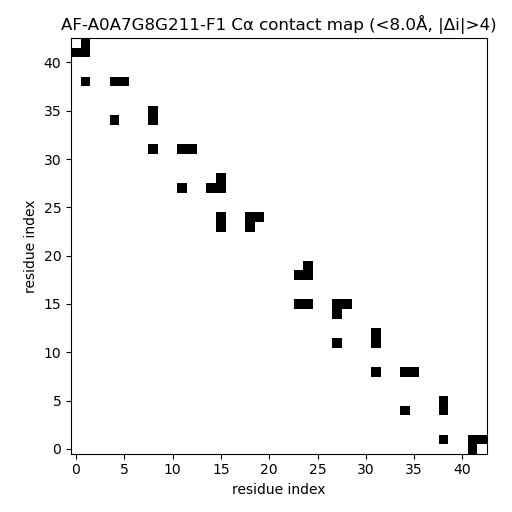Protein AF-A0A7G8G211-F1 (afdb_monomer)

Secondary structure (DSSP, 8-state):
-HHHHHHHHHHHHHHHHH---HHHHHHHHHHHHHHHHHHHHT-

Solvent-accessible surface area (backbone atoms only — not comparable to full-atom values): 2507 Å² total; per-residue (Å²): 117,66,74,62,55,50,54,51,48,55,49,42,53,52,51,44,72,72,49,84,51,69,68,58,35,53,53,47,49,55,54,41,50,55,52,48,52,55,47,60,77,71,106

Radius of gyration: 10.74 Å; Cα contacts (8 Å, |Δi|>4): 21; chains: 1; bounding box: 20×14×30 Å

Foldseek 3Di:
DLVVLVVVLVVLVVVLVPDPDPVVNVVSVVVSVVSVVVNVVVD

pLDDT: mean 90.68, std 8.29, range [56.56, 96.56]

Nearest PDB structures (foldseek):
  2a26-assembly1_B  TM=9.450E-01  e=1.314E+00  Homo sapiens
  4l0r-assembly1_B  TM=1.010E+00  e=5.875E+00  Homo sapiens
  4l0r-assembly1_A  TM=1.001E+00  e=6.732E+00  Homo sapiens
  7f6j-assembly1_C  TM=8.198E-01  e=6.732E+00  Homo sapiens

Structure (mmCIF, N/CA/C/O backbone):
data_AF-A0A7G8G211-F1
#
_entry.id   AF-A0A7G8G211-F1
#
loop_
_atom_site.group_PDB
_atom_site.id
_atom_site.type_symbol
_atom_site.label_atom_id
_atom_site.label_alt_id
_atom_site.label_comp_id
_atom_site.label_asym_id
_atom_site.label_entity_id
_atom_site.label_seq_id
_atom_site.pdbx_PDB_ins_code
_atom_site.Cartn_x
_atom_site.Cartn_y
_atom_site.Cartn_z
_atom_site.occupancy
_atom_site.B_iso_or_equiv
_atom_site.auth_seq_id
_atom_site.auth_comp_id
_atom_site.auth_asym_id
_atom_site.auth_atom_id
_atom_site.pdbx_PDB_model_num
ATOM 1 N N . MET A 1 1 ? -9.809 -5.683 15.236 1.00 56.56 1 MET A N 1
ATOM 2 C CA . MET A 1 1 ? -9.873 -5.175 13.848 1.00 56.56 1 MET A CA 1
ATOM 3 C C . MET A 1 1 ? -8.558 -4.548 13.382 1.00 56.56 1 MET A C 1
ATOM 5 O O . MET A 1 1 ? -8.106 -4.902 12.302 1.00 56.56 1 MET A O 1
ATOM 9 N N . SER A 1 2 ? -7.901 -3.703 14.188 1.00 72.19 2 SER A N 1
ATOM 10 C CA . SER A 1 2 ? -6.729 -2.912 13.760 1.00 72.19 2 SER A CA 1
ATOM 11 C C . SER A 1 2 ? -5.506 -3.714 13.275 1.00 72.19 2 SER A C 1
ATOM 13 O O . SER A 1 2 ? -4.841 -3.298 12.337 1.00 72.19 2 SER A O 1
ATOM 15 N N . LEU A 1 3 ? -5.218 -4.897 13.836 1.00 83.25 3 LEU A N 1
ATOM 16 C CA . LEU A 1 3 ? -4.035 -5.695 13.456 1.00 83.25 3 LEU A CA 1
ATOM 17 C C . LEU A 1 3 ? -4.075 -6.265 12.028 1.00 83.25 3 LEU A C 1
ATOM 19 O O . LEU A 1 3 ? -3.022 -6.422 11.415 1.00 83.25 3 LEU A O 1
ATOM 23 N N . LEU A 1 4 ? -5.259 -6.611 11.511 1.00 87.69 4 LEU A N 1
ATOM 24 C CA . LEU A 1 4 ? -5.404 -7.116 10.139 1.00 87.69 4 LEU A CA 1
ATOM 25 C C . LEU A 1 4 ? -5.263 -5.977 9.128 1.00 87.69 4 LEU A C 1
ATOM 27 O O . LEU A 1 4 ? -4.472 -6.103 8.197 1.00 87.69 4 LEU A O 1
ATOM 31 N N . LEU A 1 5 ? -5.948 -4.857 9.379 1.00 87.00 5 LEU A N 1
ATOM 32 C CA . LEU A 1 5 ? -5.830 -3.625 8.593 1.00 87.00 5 LEU A CA 1
ATOM 33 C C . LEU A 1 5 ? -4.384 -3.124 8.550 1.00 87.00 5 LEU A C 1
ATOM 35 O O . LEU A 1 5 ? -3.852 -2.868 7.476 1.00 87.00 5 LEU A O 1
ATOM 39 N N . LYS A 1 6 ? -3.697 -3.099 9.697 1.00 89.12 6 LYS A N 1
ATOM 40 C CA . LYS A 1 6 ? -2.285 -2.71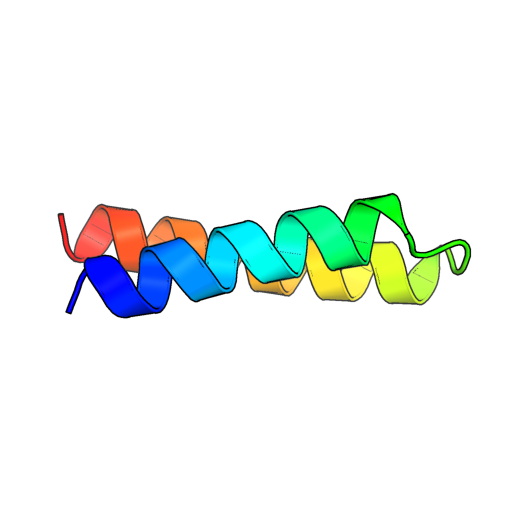0 9.768 1.00 89.12 6 LYS A CA 1
ATOM 41 C C . LYS A 1 6 ? -1.393 -3.576 8.873 1.00 89.12 6 LYS A C 1
ATOM 43 O O . LYS A 1 6 ? -0.581 -3.046 8.125 1.00 89.12 6 LYS A O 1
ATOM 48 N N . ARG A 1 7 ? -1.577 -4.902 8.888 1.00 92.88 7 ARG A N 1
ATOM 49 C CA . ARG A 1 7 ? -0.825 -5.808 8.000 1.00 92.88 7 ARG A CA 1
ATOM 50 C C . ARG A 1 7 ? -1.169 -5.611 6.524 1.00 92.88 7 ARG A C 1
ATOM 52 O O . ARG A 1 7 ? -0.312 -5.841 5.678 1.00 92.88 7 ARG A O 1
ATOM 59 N N . GLN A 1 8 ? -2.411 -5.254 6.196 1.00 92.38 8 GLN A N 1
ATOM 60 C CA . GLN A 1 8 ? -2.798 -4.946 4.816 1.00 92.38 8 GLN A CA 1
ATOM 61 C C . GLN A 1 8 ? -2.124 -3.663 4.324 1.00 92.38 8 GLN A C 1
ATOM 63 O O . GLN A 1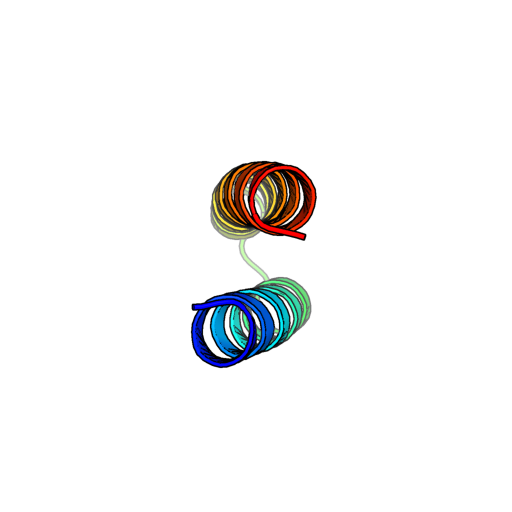 8 ? -1.570 -3.672 3.229 1.00 92.38 8 GLN A O 1
ATOM 68 N N . ILE A 1 9 ? -2.074 -2.622 5.159 1.00 93.75 9 ILE A N 1
ATOM 69 C CA . ILE A 1 9 ? -1.341 -1.380 4.876 1.00 93.75 9 ILE A CA 1
ATOM 70 C C . ILE A 1 9 ? 0.145 -1.681 4.640 1.00 93.75 9 ILE A C 1
ATOM 72 O O . ILE A 1 9 ? 0.688 -1.288 3.612 1.00 93.75 9 ILE A O 1
ATOM 76 N N . GLU A 1 10 ? 0.789 -2.442 5.531 1.00 95.12 10 GLU A N 1
ATOM 77 C CA . GLU A 1 10 ? 2.204 -2.829 5.387 1.00 95.12 10 GLU A CA 1
ATOM 78 C C . GLU A 1 10 ? 2.464 -3.595 4.075 1.00 95.12 10 GLU A C 1
ATOM 80 O O . GLU A 1 10 ? 3.446 -3.338 3.381 1.00 95.12 10 GLU A O 1
ATOM 85 N N . ARG A 1 11 ? 1.566 -4.508 3.683 1.00 95.38 11 ARG A N 1
ATOM 86 C CA . ARG A 1 11 ? 1.679 -5.244 2.411 1.00 95.38 11 ARG A CA 1
ATOM 87 C C . ARG A 1 11 ? 1.527 -4.342 1.191 1.00 95.38 11 ARG A C 1
ATOM 89 O O . ARG A 1 11 ? 2.277 -4.511 0.234 1.00 95.38 11 ARG A O 1
ATOM 96 N N . LEU A 1 12 ? 0.581 -3.407 1.220 1.00 95.06 12 LEU A N 1
ATOM 97 C CA . LEU A 1 12 ? 0.370 -2.454 0.130 1.00 95.06 12 LEU A CA 1
ATOM 98 C C . LEU A 1 12 ? 1.563 -1.515 -0.040 1.00 95.06 12 LEU A C 1
ATOM 100 O O . LEU A 1 12 ? 1.966 -1.253 -1.167 1.00 95.06 12 LEU A O 1
ATOM 104 N N . GLN A 1 13 ? 2.187 -1.076 1.056 1.00 94.44 13 GLN A N 1
ATOM 105 C CA . GLN A 1 13 ? 3.416 -0.279 0.991 1.00 94.44 13 GLN A CA 1
ATOM 106 C C . GLN A 1 13 ? 4.539 -1.030 0.271 1.00 94.44 13 GLN A C 1
ATOM 108 O O . GLN A 1 13 ? 5.155 -0.478 -0.637 1.00 94.44 13 GLN A O 1
ATOM 113 N N . ILE A 1 14 ? 4.744 -2.306 0.609 1.00 95.62 14 ILE A N 1
ATOM 114 C CA . ILE A 1 14 ? 5.745 -3.151 -0.056 1.00 95.62 14 ILE A CA 1
ATOM 115 C C . ILE A 1 14 ? 5.400 -3.348 -1.541 1.00 95.62 14 ILE A C 1
ATOM 117 O O . ILE A 1 14 ? 6.281 -3.272 -2.392 1.00 95.62 14 ILE A O 1
ATOM 121 N N . ALA A 1 15 ? 4.126 -3.573 -1.879 1.00 94.12 15 ALA A N 1
ATOM 122 C CA . ALA A 1 15 ? 3.697 -3.732 -3.269 1.00 94.12 15 ALA A CA 1
ATOM 123 C C . ALA A 1 15 ? 3.949 -2.466 -4.108 1.00 94.12 15 ALA A C 1
ATOM 125 O O . ALA A 1 15 ? 4.401 -2.569 -5.247 1.00 94.12 15 ALA A O 1
ATOM 126 N N . ILE A 1 16 ? 3.723 -1.279 -3.535 1.00 94.56 16 ILE A N 1
ATOM 127 C CA . ILE A 1 16 ? 4.025 0.009 -4.177 1.00 94.56 16 ILE A CA 1
ATOM 128 C C . ILE A 1 16 ? 5.530 0.159 -4.416 1.00 94.56 16 ILE A C 1
ATOM 130 O O . ILE A 1 16 ? 5.926 0.590 -5.494 1.00 94.56 16 ILE A O 1
ATOM 134 N N . GLU A 1 17 ? 6.363 -0.186 -3.431 1.00 95.62 17 GLU A N 1
ATOM 135 C CA . GLU A 1 17 ? 7.826 -0.096 -3.548 1.00 95.62 17 GLU A CA 1
ATOM 136 C C . GLU A 1 17 ? 8.402 -1.055 -4.598 1.00 95.62 17 GLU A C 1
ATOM 138 O O . GLU A 1 17 ? 9.397 -0.732 -5.245 1.00 95.62 17 GLU A O 1
ATOM 143 N N . LEU A 1 18 ? 7.783 -2.224 -4.773 1.00 95.94 18 LEU A N 1
ATOM 144 C CA . LEU A 1 18 ? 8.213 -3.240 -5.736 1.00 95.94 18 LEU A CA 1
ATOM 145 C C . LEU A 1 18 ? 7.635 -3.037 -7.142 1.00 95.94 18 LEU A C 1
ATOM 147 O O . LEU A 1 18 ? 8.145 -3.626 -8.097 1.00 95.94 18 LEU A O 1
ATOM 151 N N . SER A 1 19 ? 6.581 -2.235 -7.278 1.00 93.56 19 SER A N 1
ATOM 152 C CA . SER A 1 19 ? 5.945 -1.982 -8.568 1.00 93.56 19 SER A CA 1
ATOM 153 C C . SER A 1 19 ? 6.777 -1.024 -9.413 1.00 93.56 19 SER A C 1
ATOM 155 O O . SER A 1 19 ? 7.294 -0.017 -8.934 1.00 93.56 19 SER A O 1
ATOM 157 N N . THR A 1 20 ? 6.877 -1.324 -10.705 1.00 93.12 20 THR A N 1
ATOM 158 C CA . THR A 1 20 ? 7.521 -0.453 -11.702 1.00 93.12 20 THR A CA 1
ATOM 159 C C . THR A 1 20 ? 6.520 0.177 -12.66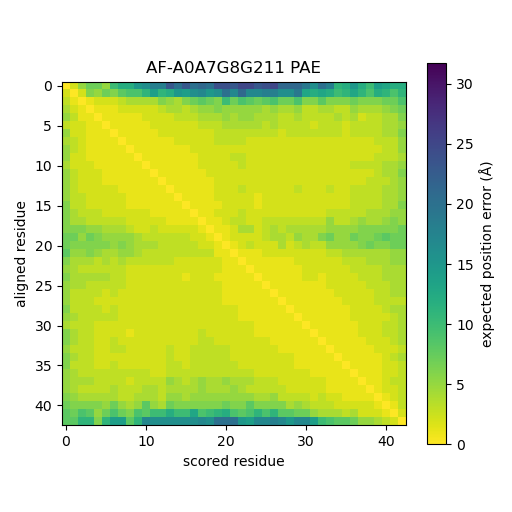5 1.00 93.12 20 THR A C 1
ATOM 161 O O . THR A 1 20 ? 6.878 1.092 -13.405 1.00 93.12 20 THR A O 1
ATOM 164 N N . ASP A 1 21 ? 5.276 -0.309 -12.678 1.00 96.56 21 ASP A N 1
ATOM 165 C CA . ASP A 1 21 ? 4.200 0.259 -13.482 1.00 96.56 21 ASP A CA 1
ATOM 166 C C . ASP A 1 21 ? 3.617 1.491 -12.778 1.00 96.56 21 ASP A C 1
ATOM 168 O O . ASP A 1 21 ? 3.123 1.432 -11.651 1.00 96.56 21 ASP A O 1
ATOM 172 N 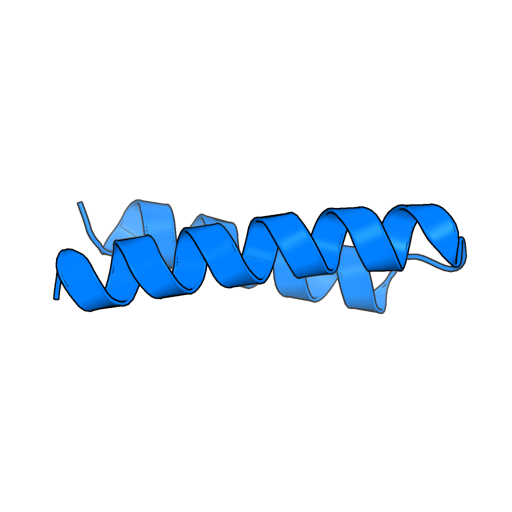N . TRP A 1 22 ? 3.682 2.633 -13.461 1.00 94.38 22 TRP A N 1
ATOM 173 C CA . TRP A 1 22 ? 3.196 3.902 -12.933 1.00 94.38 22 TRP A CA 1
ATOM 174 C C . TRP A 1 22 ? 1.697 3.881 -12.612 1.00 94.38 22 TRP A C 1
ATOM 176 O O . TRP A 1 22 ? 1.295 4.445 -11.594 1.00 94.38 22 TRP A O 1
ATOM 186 N N . LEU A 1 23 ? 0.876 3.247 -13.452 1.00 96.00 23 LEU A N 1
ATOM 187 C CA . LEU A 1 23 ? -0.571 3.189 -13.269 1.00 96.00 23 LEU A CA 1
ATOM 188 C C . LEU A 1 23 ? -0.925 2.290 -12.081 1.00 96.00 23 LEU A C 1
ATOM 190 O O . LEU A 1 23 ? -1.744 2.669 -11.245 1.00 96.00 23 LEU A O 1
ATOM 194 N N . GLU A 1 24 ? -0.264 1.139 -11.976 1.00 93.81 24 GLU A N 1
ATOM 195 C CA . GLU A 1 24 ? -0.398 0.229 -10.836 1.00 93.81 24 GLU A CA 1
ATOM 196 C C . GLU A 1 24 ? -0.034 0.935 -9.524 1.00 93.81 24 GLU A C 1
ATOM 198 O O . GLU A 1 24 ? -0.807 0.899 -8.568 1.00 93.81 24 GLU A O 1
ATOM 203 N N . ILE A 1 25 ? 1.070 1.690 -9.501 1.00 95.19 25 ILE A N 1
ATOM 204 C CA . ILE A 1 25 ? 1.472 2.493 -8.338 1.00 95.19 25 ILE A CA 1
ATOM 205 C C . ILE A 1 25 ? 0.380 3.494 -7.936 1.00 95.19 25 ILE A C 1
ATOM 207 O O . ILE A 1 25 ? 0.140 3.669 -6.741 1.00 95.19 25 ILE A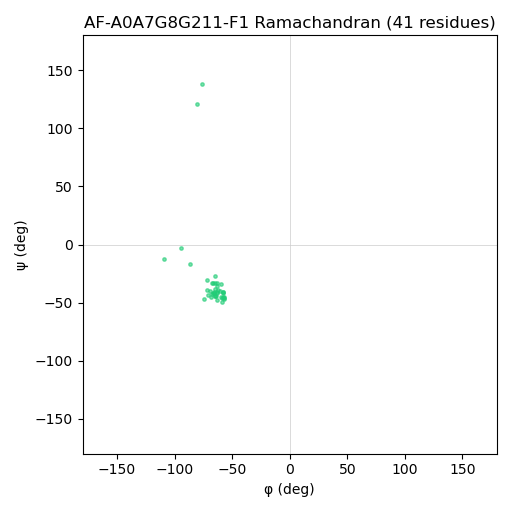 O 1
ATOM 211 N N . GLN A 1 26 ? -0.281 4.165 -8.890 1.00 95.50 26 GLN A N 1
ATOM 212 C CA . GLN A 1 26 ? -1.362 5.105 -8.559 1.00 95.50 26 GLN A CA 1
ATOM 213 C C . GLN A 1 26 ? -2.571 4.392 -7.944 1.00 95.50 26 GLN A C 1
ATOM 215 O O . GLN A 1 26 ? -3.125 4.881 -6.959 1.00 95.50 26 GLN A O 1
ATOM 220 N N . TYR A 1 27 ? -2.955 3.231 -8.480 1.00 96.25 27 TYR A N 1
ATOM 221 C CA . TYR A 1 27 ? -4.050 2.438 -7.919 1.00 96.25 27 TYR A CA 1
ATOM 222 C C . TYR A 1 27 ? -3.732 1.948 -6.508 1.00 96.25 27 TYR A C 1
ATOM 224 O O . TYR A 1 27 ? -4.533 2.145 -5.596 1.00 96.25 27 TYR A O 1
ATOM 232 N N . LEU A 1 28 ? -2.538 1.387 -6.309 1.00 95.00 28 LEU A N 1
ATOM 233 C CA . LEU A 1 28 ? -2.102 0.8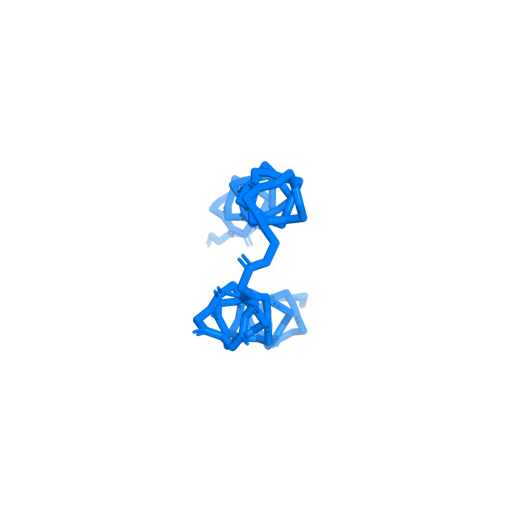98 -5.005 1.00 95.00 28 LEU A CA 1
ATOM 234 C C . LEU A 1 28 ? -2.006 2.033 -3.974 1.00 95.00 28 LEU A C 1
ATOM 236 O O . LEU A 1 28 ? -2.340 1.830 -2.809 1.00 95.00 28 LEU A O 1
ATOM 240 N N . ARG A 1 29 ? -1.593 3.243 -4.382 1.00 95.50 29 ARG A N 1
ATOM 241 C CA . ARG A 1 29 ? -1.598 4.431 -3.509 1.00 95.50 29 ARG A CA 1
ATOM 242 C C . ARG A 1 29 ? -3.007 4.846 -3.095 1.00 95.50 29 ARG A C 1
ATOM 244 O O . ARG A 1 29 ? -3.222 5.109 -1.919 1.00 95.50 29 ARG A O 1
ATOM 251 N N . ALA A 1 30 ? -3.956 4.868 -4.028 1.00 96.00 30 ALA A N 1
ATOM 252 C CA . ALA A 1 30 ? -5.342 5.207 -3.716 1.00 96.00 30 ALA A CA 1
ATOM 253 C C . ALA A 1 30 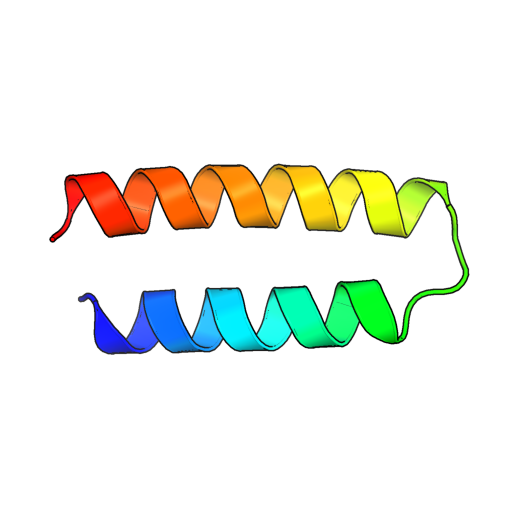? -5.978 4.192 -2.747 1.00 96.00 30 ALA A C 1
ATOM 255 O O . ALA A 1 30 ? -6.673 4.582 -1.812 1.00 96.00 30 ALA A O 1
ATOM 256 N N . GLU A 1 31 ? -5.702 2.898 -2.935 1.00 94.81 31 GLU A N 1
ATOM 257 C CA . GLU A 1 31 ? -6.147 1.840 -2.020 1.00 94.81 31 GLU A CA 1
ATOM 258 C C . GLU A 1 31 ? -5.489 1.964 -0.635 1.00 94.81 31 GLU A C 1
ATOM 260 O O . GLU A 1 31 ? -6.154 1.816 0.392 1.00 94.81 31 GLU A O 1
ATOM 265 N N . LEU A 1 32 ? -4.192 2.286 -0.591 1.00 95.62 32 LEU A N 1
ATOM 266 C CA . LEU A 1 32 ? -3.464 2.526 0.654 1.00 95.62 32 LEU A CA 1
ATOM 267 C C . LEU A 1 32 ? -4.079 3.679 1.457 1.00 95.62 32 LEU A C 1
ATOM 269 O O . LEU A 1 32 ? -4.237 3.545 2.670 1.00 95.62 32 LEU A O 1
ATOM 273 N N . ASP A 1 33 ? -4.401 4.792 0.801 1.00 95.12 33 ASP A N 1
ATOM 274 C CA . ASP A 1 33 ? -4.971 5.966 1.466 1.00 95.12 33 ASP A CA 1
ATOM 275 C C . ASP A 1 33 ? -6.357 5.649 2.047 1.00 95.12 33 ASP A C 1
ATOM 277 O O . ASP A 1 33 ? -6.586 5.890 3.229 1.00 95.12 33 ASP A O 1
ATOM 281 N N . GLN A 1 34 ? -7.223 4.956 1.297 1.00 93.19 34 GLN A N 1
ATOM 282 C CA . GLN A 1 34 ? -8.520 4.493 1.814 1.00 93.19 34 GLN A CA 1
ATOM 283 C C . GLN A 1 34 ? -8.379 3.588 3.046 1.00 93.19 34 GLN A C 1
ATOM 285 O O . GLN A 1 34 ? -9.149 3.689 4.000 1.00 93.19 34 GLN A O 1
ATOM 290 N N . LEU A 1 35 ? -7.398 2.682 3.045 1.00 92.12 35 LEU A N 1
ATOM 291 C CA . LEU A 1 35 ? -7.166 1.789 4.179 1.00 92.12 35 LEU A CA 1
ATOM 292 C C . LEU A 1 35 ? -6.572 2.506 5.390 1.00 92.12 35 LEU A C 1
ATOM 294 O O . LEU A 1 35 ? -6.833 2.085 6.518 1.00 92.12 35 LEU A O 1
ATOM 298 N N . LYS A 1 36 ? -5.785 3.565 5.183 1.00 91.12 36 LYS A N 1
ATOM 299 C CA . LYS A 1 36 ? -5.295 4.417 6.270 1.00 91.12 36 LYS A CA 1
ATOM 300 C C . LYS A 1 36 ? -6.428 5.202 6.910 1.00 91.12 36 LYS A C 1
ATOM 302 O O . LYS A 1 36 ? -6.521 5.162 8.131 1.00 91.12 36 LYS A O 1
ATOM 30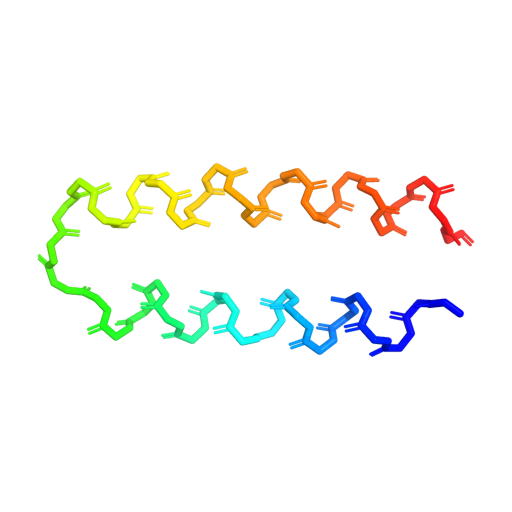7 N N . ASP A 1 37 ? -7.310 5.796 6.113 1.00 93.12 37 ASP A N 1
ATOM 308 C CA . ASP A 1 37 ? -8.490 6.505 6.618 1.00 93.12 37 ASP A CA 1
ATOM 309 C C . ASP A 1 37 ? -9.356 5.564 7.472 1.00 93.12 37 ASP A C 1
ATOM 311 O O . ASP A 1 37 ? -9.676 5.865 8.618 1.00 93.12 37 ASP A O 1
ATOM 315 N N . LEU A 1 38 ? -9.623 4.349 6.979 1.00 89.69 38 LEU A N 1
ATOM 316 C CA . LEU A 1 38 ? -10.356 3.323 7.733 1.00 89.69 38 LEU A CA 1
ATOM 317 C C . LEU A 1 38 ? -9.628 2.861 9.003 1.00 89.69 38 LEU A C 1
ATOM 319 O O . LEU A 1 38 ? -10.266 2.473 9.981 1.00 89.69 38 LEU A O 1
ATOM 323 N N . TYR A 1 39 ? -8.295 2.836 8.991 1.00 87.69 39 TYR A N 1
ATOM 324 C CA . TYR A 1 39 ? -7.507 2.493 10.169 1.00 87.69 39 TYR A CA 1
ATOM 325 C C . TYR A 1 39 ? -7.558 3.606 11.221 1.00 87.69 39 TYR A C 1
ATOM 327 O O . TYR A 1 39 ? -7.652 3.286 12.403 1.00 87.69 39 TYR A O 1
ATOM 335 N N . GLU A 1 40 ? -7.526 4.873 10.804 1.00 86.94 40 GLU A N 1
ATOM 336 C CA . GLU A 1 40 ? -7.660 6.043 11.678 1.00 86.94 40 GLU A CA 1
ATOM 337 C C . GLU A 1 40 ? -9.075 6.175 12.253 1.00 86.94 40 GLU A C 1
ATOM 339 O O . GLU A 1 40 ? -9.218 6.430 13.443 1.00 86.94 40 GLU A O 1
ATOM 344 N N . GLU A 1 41 ? -10.120 5.910 11.464 1.00 86.06 41 GLU A N 1
ATOM 345 C CA . GLU A 1 41 ? -11.510 5.869 11.946 1.00 86.06 41 GLU A CA 1
ATOM 346 C C . GLU A 1 41 ? -11.764 4.733 12.952 1.00 86.06 41 GLU A C 1
ATOM 348 O O . GLU A 1 41 ? -12.662 4.820 13.792 1.00 86.06 41 GLU A O 1
ATOM 353 N N . ALA A 1 42 ? -10.993 3.647 12.859 1.00 75.56 42 ALA A N 1
ATOM 354 C CA . ALA A 1 42 ? -11.117 2.475 13.721 1.00 75.56 42 ALA A CA 1
ATOM 355 C C . ALA A 1 42 ? -10.182 2.487 14.950 1.00 75.56 42 ALA A C 1
ATOM 357 O O . ALA A 1 42 ? -10.229 1.523 15.728 1.00 75.56 42 ALA A O 1
ATOM 358 N N . ALA A 1 43 ? -9.317 3.498 15.092 1.00 66.69 43 ALA A N 1
ATOM 359 C CA . ALA A 1 43 ? -8.312 3.637 16.154 1.00 66.69 43 ALA A CA 1
ATOM 360 C C . ALA A 1 43 ? -8.791 4.542 17.298 1.00 66.69 43 ALA A C 1
ATOM 362 O O . ALA A 1 43 ? -8.496 4.174 18.460 1.00 66.69 43 ALA A O 1
#

Mean predicted aligned error: 3.48 Å

Sequence (43 aa):
MSLLLKRQIERLQIAIELSTDWLEIQYLRAELDQLKDLYEEAA